Protein AF-A0A973TZL2-F1 (afdb_monomer)

Radius of gyration: 14.67 Å; Cα contacts (8 Å, |Δi|>4): 85; chains: 1; bounding box: 32×31×39 Å

Nearest PDB structures (foldseek):
  1wl4-assembly1_A  TM=4.187E-01  e=2.201E+00  Homo sapiens
  6cgo-assembly1_A  TM=3.576E-01  e=5.823E+00  Burkholderia ambifaria AMMD
  2b30-assembly2_D  TM=2.644E-01  e=6.690E+00  Plasmodium vivax

Foldseek 3Di:
DPPDQDDDDLVCCPDQQVNNQVVQQQHWDWDQDPVGIDIDHHHDGDGARACVHPVDPNVVHDDPQCPQVVDGGPDDRDDDDD

Sequence (82 aa):
MPATPRQLTEQELAVDPVDAARLLLGGVIESTTDEGVVGVRIVEVEAYRGGDDPASHCYRGRTPRNDVMFGPAGRLYVYFVY

Mean predicted aligned error: 3.84 Å

Solvent-accessible surface area (backbone atoms only — not comparable to full-atom values): 5481 Å² total; per-residue (Å²): 130,85,76,80,87,76,82,84,49,46,76,72,40,63,53,60,41,64,60,31,38,60,69,44,55,73,36,70,55,72,48,80,54,100,92,44,76,52,71,47,71,34,85,76,78,81,59,62,73,23,68,88,23,90,88,25,83,39,34,88,45,87,45,91,86,52,44,62,78,75,53,69,50,84,65,90,78,84,78,94,81,134

Structure (mmCIF, N/CA/C/O backbone):
data_AF-A0A973TZL2-F1
#
_entry.id   AF-A0A973TZL2-F1
#
loop_
_atom_site.group_PDB
_atom_site.id
_atom_site.type_symbol
_atom_site.label_atom_id
_atom_site.label_alt_id
_atom_site.label_comp_id
_atom_site.label_asym_id
_atom_site.label_entity_id
_atom_site.label_seq_id
_atom_site.pdbx_PDB_ins_code
_atom_site.Cartn_x
_atom_site.Cartn_y
_atom_site.Cartn_z
_atom_site.occupancy
_atom_site.B_iso_or_equiv
_atom_site.auth_seq_id
_atom_site.auth_comp_id
_atom_site.auth_asym_id
_atom_site.auth_atom_id
_atom_site.pdbx_PDB_model_num
ATOM 1 N N . MET A 1 1 ? -17.755 -14.867 20.675 1.00 41.72 1 MET A N 1
ATOM 2 C CA . MET A 1 1 ? -16.477 -14.212 21.018 1.00 41.72 1 MET A CA 1
ATOM 3 C C . MET A 1 1 ? -15.928 -13.628 19.728 1.00 41.72 1 MET A C 1
ATOM 5 O O . MET A 1 1 ? -15.744 -14.421 18.810 1.00 41.72 1 MET A O 1
ATOM 9 N N . PRO A 1 2 ? -15.749 -12.304 19.572 1.00 49.94 2 PRO A N 1
ATOM 10 C CA . PRO A 1 2 ? -14.934 -11.823 18.463 1.00 49.94 2 PRO A CA 1
ATOM 11 C C . PRO A 1 2 ? -13.529 -12.418 18.629 1.00 49.94 2 PRO A C 1
ATOM 13 O O . PRO A 1 2 ? -13.021 -12.494 19.749 1.00 49.94 2 PRO A O 1
ATOM 16 N N . ALA A 1 3 ? -12.952 -12.929 17.543 1.00 59.12 3 ALA A N 1
ATOM 17 C CA . ALA A 1 3 ? -11.586 -13.433 17.562 1.00 59.12 3 ALA A CA 1
ATOM 18 C C . ALA A 1 3 ? -10.635 -12.307 17.993 1.00 59.12 3 ALA A C 1
ATOM 20 O O . ALA A 1 3 ? -10.840 -11.149 17.625 1.00 59.12 3 ALA A O 1
ATOM 21 N N . THR A 1 4 ? -9.611 -12.640 18.778 1.00 61.62 4 THR A N 1
ATOM 22 C CA . THR A 1 4 ? -8.542 -11.700 19.126 1.00 61.62 4 THR A CA 1
ATOM 23 C C . THR A 1 4 ? -7.935 -11.132 17.838 1.00 61.62 4 THR A C 1
ATOM 25 O O . THR A 1 4 ? -7.605 -11.925 16.950 1.00 61.62 4 THR A O 1
ATOM 28 N 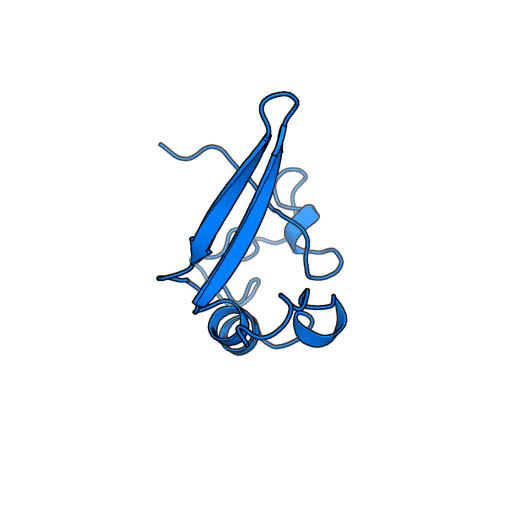N . PRO A 1 5 ? -7.784 -9.800 17.705 1.00 72.06 5 PRO A N 1
ATOM 29 C CA . PRO A 1 5 ? -7.141 -9.210 16.540 1.00 72.06 5 PRO A CA 1
ATOM 30 C C . PRO A 1 5 ? -5.731 -9.780 16.402 1.00 72.06 5 PRO A C 1
ATOM 32 O O . PRO A 1 5 ? -4.924 -9.707 17.329 1.00 72.06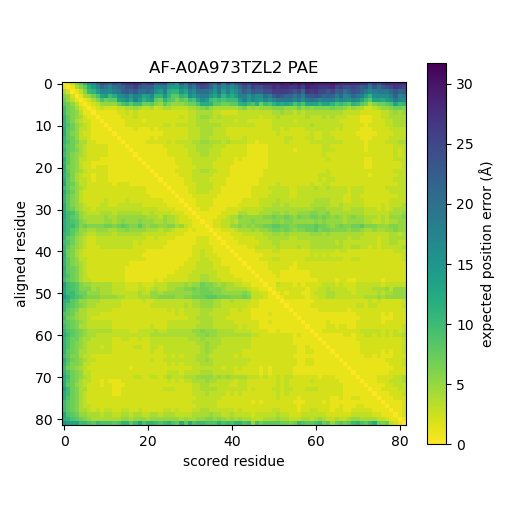 5 PRO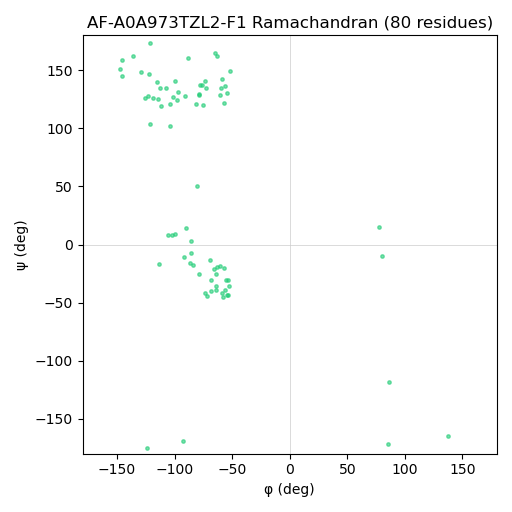 A O 1
ATOM 35 N N . ARG A 1 6 ? -5.448 -10.398 15.257 1.00 86.12 6 ARG A N 1
ATOM 36 C CA . ARG A 1 6 ? -4.133 -10.954 14.950 1.00 86.12 6 ARG A CA 1
ATOM 37 C C . ARG A 1 6 ? -3.360 -9.943 14.116 1.00 86.12 6 ARG A C 1
ATOM 39 O O . ARG A 1 6 ? -3.876 -9.472 13.107 1.00 86.12 6 ARG A O 1
ATOM 46 N N . GLN A 1 7 ? -2.117 -9.665 14.497 1.00 91.06 7 GLN A N 1
ATOM 47 C CA . GLN A 1 7 ? -1.216 -8.894 13.647 1.00 91.06 7 GLN A CA 1
ATOM 48 C C . GLN A 1 7 ? -0.679 -9.763 12.505 1.00 91.06 7 GLN A C 1
ATOM 50 O O . GLN A 1 7 ? -0.320 -10.927 12.712 1.00 91.06 7 GLN A O 1
ATOM 55 N N . LEU A 1 8 ? -0.641 -9.189 11.303 1.00 93.06 8 LEU A N 1
ATOM 56 C CA . LEU A 1 8 ? 0.047 -9.781 10.162 1.00 93.06 8 LEU A CA 1
ATOM 57 C C . LEU A 1 8 ? 1.552 -9.640 10.373 1.00 93.06 8 LEU A C 1
ATOM 59 O O . LEU A 1 8 ? 2.040 -8.587 10.781 1.00 93.06 8 LEU A O 1
ATOM 63 N N . THR A 1 9 ? 2.279 -10.718 10.122 1.00 95.69 9 THR A N 1
ATOM 64 C CA . THR A 1 9 ? 3.732 -10.757 10.282 1.00 95.69 9 THR A CA 1
ATOM 65 C C . THR A 1 9 ? 4.440 -10.304 9.008 1.00 95.69 9 THR A C 1
ATOM 67 O O . THR A 1 9 ? 3.879 -10.358 7.914 1.00 95.69 9 THR A O 1
ATOM 70 N N . GLU A 1 10 ? 5.710 -9.911 9.131 1.00 96.12 10 GLU A N 1
ATOM 71 C CA . GLU A 1 10 ? 6.562 -9.607 7.974 1.00 96.12 10 GLU A CA 1
ATOM 72 C C . GLU A 1 10 ? 6.587 -10.769 6.969 1.00 96.12 10 GLU A C 1
ATOM 74 O O . GLU A 1 10 ? 6.450 -10.541 5.773 1.00 96.12 10 GLU A O 1
ATOM 79 N N . GLN A 1 11 ? 6.698 -12.013 7.449 1.00 96.56 11 GLN A N 1
ATOM 80 C CA . GLN A 1 11 ? 6.765 -13.204 6.595 1.00 96.56 11 GLN A CA 1
ATOM 81 C C . GLN A 1 11 ? 5.483 -13.425 5.788 1.00 96.56 11 GLN A C 1
ATOM 83 O O . GLN A 1 11 ? 5.556 -13.799 4.624 1.00 96.56 11 GLN A O 1
ATOM 88 N N . GLU A 1 12 ? 4.315 -13.172 6.383 1.00 96.56 12 GLU A N 1
ATOM 89 C CA . GLU A 1 12 ? 3.034 -13.274 5.674 1.00 96.56 12 GLU A CA 1
ATOM 90 C C . GLU A 1 12 ? 2.869 -12.184 4.612 1.00 96.56 12 GLU A C 1
ATOM 92 O O . GLU A 1 12 ? 2.215 -12.410 3.599 1.00 96.56 12 GLU A O 1
ATOM 97 N N . LEU A 1 13 ? 3.463 -11.009 4.835 1.00 97.06 13 LEU A N 1
ATOM 98 C CA . LEU A 1 13 ? 3.427 -9.892 3.891 1.00 97.06 13 LEU A CA 1
ATOM 99 C C . LEU A 1 13 ? 4.546 -9.956 2.840 1.00 97.06 13 LEU A C 1
ATOM 101 O O . LEU A 1 13 ? 4.455 -9.276 1.821 1.00 97.06 13 LEU A O 1
ATOM 105 N N . ALA A 1 14 ? 5.587 -10.763 3.057 1.00 96.81 14 ALA A N 1
ATOM 106 C CA . ALA A 1 14 ? 6.724 -10.949 2.154 1.00 96.81 14 ALA A CA 1
ATOM 107 C C . ALA A 1 14 ? 6.406 -11.919 0.997 1.00 96.81 14 ALA A C 1
ATOM 109 O O . ALA A 1 14 ? 7.143 -12.870 0.732 1.00 96.81 14 ALA A O 1
ATOM 110 N N . VAL A 1 15 ? 5.291 -11.675 0.310 1.00 96.88 15 VAL A N 1
ATOM 111 C CA . VAL A 1 15 ? 4.799 -12.434 -0.850 1.00 96.88 15 VAL A CA 1
ATOM 112 C C . VAL A 1 15 ? 4.597 -11.497 -2.048 1.00 96.88 15 VAL A C 1
ATOM 114 O O . VAL A 1 15 ? 4.953 -10.319 -1.976 1.00 96.88 15 VAL A O 1
ATOM 117 N N . ASP A 1 16 ? 4.056 -11.993 -3.168 1.00 96.88 16 ASP A N 1
ATOM 118 C CA . ASP A 1 16 ? 3.708 -11.113 -4.292 1.00 96.88 16 ASP A CA 1
ATOM 119 C C . ASP A 1 16 ? 2.749 -9.996 -3.816 1.00 96.88 16 ASP A C 1
ATOM 121 O O . ASP A 1 16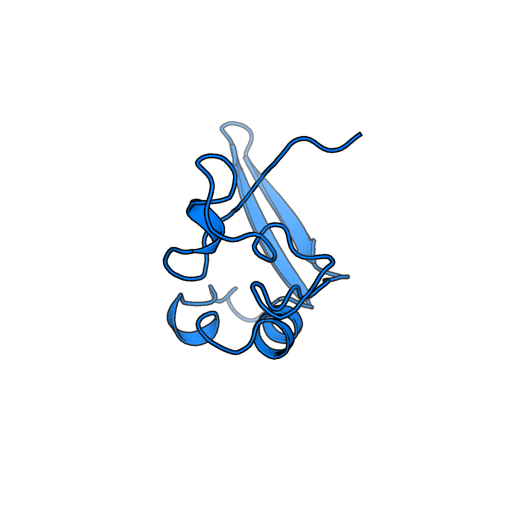 ? 1.809 -10.284 -3.064 1.00 96.88 16 ASP A O 1
ATOM 125 N N . PRO A 1 17 ? 2.951 -8.726 -4.226 1.00 96.81 17 PRO A N 1
ATOM 126 C CA . PRO A 1 17 ? 2.134 -7.605 -3.764 1.00 96.81 17 PRO A CA 1
ATOM 127 C C . PRO A 1 17 ? 0.627 -7.794 -3.950 1.00 96.81 17 PRO A C 1
ATOM 129 O O . PRO A 1 17 ? -0.150 -7.281 -3.146 1.00 96.81 17 PRO A O 1
ATOM 132 N N . VAL A 1 18 ? 0.195 -8.537 -4.974 1.00 97.38 18 VAL A N 1
ATOM 133 C CA . VAL A 1 18 ? -1.226 -8.814 -5.212 1.00 97.38 18 VAL A CA 1
ATOM 134 C C . VAL A 1 18 ? -1.793 -9.727 -4.121 1.00 97.38 18 VAL A C 1
ATOM 136 O O . VAL A 1 18 ? -2.910 -9.510 -3.648 1.00 97.38 18 VAL A O 1
ATOM 139 N N . ASP A 1 19 ? -1.028 -10.725 -3.686 1.00 98.00 19 ASP A N 1
ATOM 140 C CA . ASP A 1 19 ? -1.440 -11.631 -2.614 1.00 98.00 19 ASP A CA 1
ATOM 141 C C . ASP A 1 19 ? -1.372 -10.944 -1.250 1.00 98.00 19 ASP A C 1
ATOM 143 O O . ASP A 1 19 ? -2.321 -11.041 -0.467 1.00 98.00 19 ASP A O 1
ATOM 147 N N . ALA A 1 20 ? -0.320 -10.159 -1.002 1.00 97.19 20 ALA A N 1
ATOM 148 C CA . ALA A 1 20 ? -0.209 -9.343 0.204 1.00 97.19 20 ALA A CA 1
ATOM 149 C C . ALA A 1 20 ? -1.385 -8.360 0.330 1.00 97.19 20 ALA A C 1
ATOM 151 O O . ALA A 1 20 ? -1.999 -8.274 1.392 1.00 97.19 20 ALA A O 1
ATOM 152 N N . ALA A 1 21 ? -1.767 -7.674 -0.754 1.00 97.56 21 ALA A N 1
ATOM 153 C CA . ALA A 1 21 ? -2.904 -6.754 -0.757 1.00 97.56 21 ALA A CA 1
ATOM 154 C C . ALA A 1 21 ? -4.216 -7.451 -0.357 1.00 97.56 21 ALA A C 1
ATOM 156 O O . ALA A 1 21 ? -4.981 -6.922 0.449 1.00 97.56 21 ALA A O 1
ATOM 157 N N . ARG A 1 22 ? -4.461 -8.675 -0.843 1.00 97.75 22 ARG A N 1
ATOM 158 C CA . ARG A 1 22 ? -5.655 -9.454 -0.470 1.00 97.75 22 ARG A CA 1
ATOM 159 C C . ARG A 1 22 ? -5.689 -9.814 1.013 1.00 97.75 22 ARG A C 1
ATOM 161 O O . ARG A 1 22 ? -6.770 -9.801 1.593 1.00 97.75 22 ARG A O 1
ATOM 168 N N . LEU A 1 23 ? -4.537 -10.099 1.628 1.00 96.62 23 LEU A N 1
ATOM 169 C CA . LEU A 1 23 ? -4.447 -10.375 3.069 1.00 96.62 23 LEU A CA 1
ATOM 170 C C . LEU A 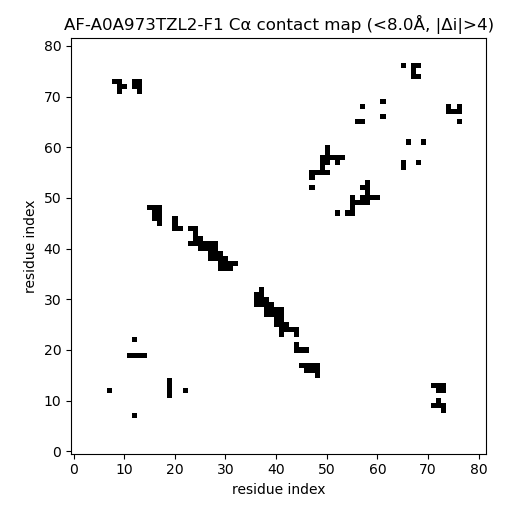1 23 ? -4.826 -9.161 3.930 1.00 96.62 23 LEU A C 1
ATOM 172 O O . LEU A 1 23 ? -5.257 -9.336 5.069 1.00 96.62 23 LEU A O 1
ATOM 176 N N . LEU A 1 24 ? -4.673 -7.943 3.401 1.00 95.81 24 LEU A N 1
ATOM 177 C CA . LEU A 1 24 ? -4.989 -6.706 4.117 1.00 95.81 24 LEU A CA 1
ATOM 178 C C . LEU A 1 24 ? -6.489 -6.385 4.135 1.00 95.81 24 LEU A C 1
ATOM 180 O O . LEU A 1 24 ? -6.946 -5.693 5.046 1.00 95.81 24 LEU A O 1
ATOM 184 N N . LEU A 1 25 ? -7.268 -6.864 3.160 1.00 96.88 25 LEU A N 1
ATOM 185 C CA . LEU A 1 25 ? -8.701 -6.569 3.081 1.00 96.88 25 LEU A CA 1
ATOM 186 C C . LEU A 1 25 ? -9.449 -7.082 4.318 1.00 96.88 25 LEU A C 1
ATOM 188 O O . LEU A 1 25 ? -9.339 -8.241 4.710 1.00 96.88 25 LEU A O 1
ATOM 192 N N . GLY A 1 26 ? -10.236 -6.202 4.940 1.00 96.06 26 GLY A N 1
ATOM 193 C CA . GLY A 1 26 ? -10.932 -6.476 6.198 1.00 96.06 26 GLY A CA 1
ATOM 194 C C . GLY A 1 26 ? -10.059 -6.341 7.451 1.00 96.06 26 GLY A C 1
ATOM 195 O O . GLY A 1 26 ? -10.608 -6.316 8.557 1.00 96.06 26 GLY A O 1
ATOM 196 N N . GLY A 1 27 ? -8.738 -6.200 7.296 1.00 94.81 27 GLY A N 1
ATOM 197 C CA . GLY A 1 27 ? -7.813 -5.865 8.374 1.00 94.81 27 GLY A CA 1
ATOM 198 C C . GLY A 1 27 ? -8.095 -4.485 8.972 1.00 94.81 27 GLY A C 1
ATOM 199 O O . GLY A 1 27 ? -8.793 -3.658 8.379 1.00 94.81 27 GLY A O 1
ATOM 200 N N . VAL A 1 28 ? -7.564 -4.235 10.168 1.00 95.44 28 VAL A N 1
ATOM 201 C CA . VAL A 1 28 ? -7.688 -2.947 10.865 1.00 95.44 28 VAL A CA 1
ATOM 202 C C . VAL A 1 28 ? -6.295 -2.370 11.079 1.00 95.44 28 VAL A C 1
ATOM 204 O O . VAL A 1 28 ? -5.431 -3.045 11.635 1.00 95.44 28 VAL A O 1
ATOM 207 N N . ILE A 1 29 ? -6.084 -1.132 10.634 1.00 94.12 29 ILE A N 1
ATOM 208 C CA . ILE A 1 29 ? -4.908 -0.337 10.996 1.00 94.12 29 ILE A CA 1
ATOM 209 C C . ILE A 1 29 ? -5.272 0.455 12.242 1.00 94.12 29 ILE A C 1
ATOM 211 O O . ILE A 1 29 ? -6.290 1.147 12.256 1.00 94.12 29 ILE A O 1
ATOM 215 N N . GLU A 1 30 ? -4.438 0.360 13.271 1.00 94.25 30 GLU A N 1
ATOM 216 C CA . GLU A 1 30 ? -4.610 1.086 14.525 1.00 94.25 30 GLU A CA 1
ATOM 217 C C . GLU A 1 30 ? -3.466 2.081 14.723 1.00 94.25 30 GLU A C 1
ATOM 219 O O . GLU A 1 30 ? -2.305 1.785 14.437 1.00 94.25 30 GLU A O 1
ATOM 224 N N . SER A 1 31 ? -3.804 3.267 15.220 1.00 94.06 31 SER A N 1
ATOM 225 C CA . SER A 1 31 ? -2.855 4.278 15.675 1.00 94.06 31 SER A CA 1
ATOM 226 C C . SER A 1 31 ? -3.161 4.618 17.127 1.00 94.06 31 SER A C 1
ATOM 228 O O . SER A 1 31 ? -4.305 4.929 17.464 1.00 94.06 31 SER A O 1
ATOM 230 N N . THR A 1 32 ? -2.141 4.559 17.979 1.00 95.06 32 THR A N 1
ATOM 231 C CA . THR A 1 32 ? -2.241 4.923 19.396 1.00 95.06 32 THR A CA 1
ATOM 232 C C . THR A 1 32 ? -1.732 6.344 19.587 1.00 95.06 32 THR A C 1
ATOM 234 O O . THR A 1 32 ? -0.591 6.647 19.236 1.00 95.06 32 THR A O 1
ATOM 237 N N . THR A 1 33 ? -2.565 7.200 20.167 1.00 94.31 33 THR A N 1
ATOM 238 C CA . THR A 1 33 ? -2.231 8.572 20.561 1.00 94.31 33 THR A CA 1
ATOM 239 C C . THR A 1 33 ? -2.453 8.748 22.063 1.00 94.31 33 THR A C 1
ATOM 241 O O . THR A 1 33 ? -3.002 7.867 22.729 1.00 94.31 33 THR A O 1
ATOM 244 N N . ASP A 1 34 ? -2.071 9.905 22.604 1.00 96.69 34 ASP A N 1
ATOM 245 C CA . ASP A 1 34 ? -2.339 10.245 24.009 1.00 96.69 34 ASP A CA 1
ATOM 246 C C . ASP A 1 34 ? -3.849 10.334 24.324 1.00 96.69 34 ASP A C 1
ATOM 248 O O . ASP A 1 34 ? -4.257 10.222 25.478 1.00 96.69 34 ASP A O 1
ATOM 252 N N . GLU A 1 35 ? -4.692 10.502 23.300 1.00 96.00 35 GLU A N 1
ATOM 253 C CA . GLU A 1 35 ? -6.153 10.621 23.408 1.00 96.00 35 GLU A CA 1
ATOM 254 C C . GLU A 1 35 ? -6.874 9.266 23.282 1.00 96.00 35 GLU A C 1
ATOM 256 O O . GLU A 1 35 ? -8.070 9.171 23.567 1.00 96.00 35 GLU A O 1
ATOM 261 N N . GLY A 1 36 ? -6.164 8.207 22.872 1.00 95.56 36 GLY A N 1
ATOM 262 C CA . GLY A 1 36 ? -6.700 6.853 22.738 1.00 95.56 36 GLY A CA 1
ATOM 263 C C . GLY A 1 36 ? -6.244 6.128 21.471 1.00 95.56 36 GLY A C 1
ATOM 264 O O . GLY A 1 36 ? -5.289 6.518 20.803 1.00 95.56 36 GLY A O 1
ATOM 265 N N . VAL A 1 37 ? -6.934 5.034 21.139 1.00 96.19 37 VAL A N 1
ATOM 266 C CA . VAL A 1 37 ? -6.664 4.234 19.935 1.00 96.19 37 VAL A CA 1
ATOM 267 C C . VAL A 1 37 ? -7.680 4.578 18.853 1.00 96.19 37 VAL A C 1
ATOM 269 O O . VAL A 1 37 ? -8.888 4.483 19.073 1.00 96.19 37 VAL A O 1
ATOM 272 N N . VAL A 1 38 ? -7.187 4.927 17.666 1.00 95.94 38 VAL A N 1
ATOM 273 C CA . VAL A 1 38 ? -7.997 5.080 16.455 1.00 95.94 38 VAL A CA 1
ATOM 274 C C . VAL A 1 38 ? -7.766 3.869 15.561 1.00 95.94 38 VAL A C 1
ATOM 276 O O . VAL A 1 38 ? -6.639 3.620 15.143 1.00 95.94 38 VAL A O 1
ATOM 279 N N . GLY A 1 39 ? -8.836 3.135 15.252 1.00 95.12 39 GLY A N 1
ATOM 280 C CA . GLY A 1 39 ? -8.814 1.986 14.347 1.00 95.12 39 GLY A CA 1
ATOM 281 C C . GLY A 1 39 ? -9.595 2.256 13.064 1.00 95.12 39 GLY A C 1
ATOM 282 O O . GLY A 1 39 ? -10.720 2.755 13.111 1.00 95.12 39 GLY A O 1
ATOM 283 N N . VAL A 1 40 ? -9.026 1.891 11.916 1.00 95.50 40 VAL A N 1
ATOM 284 C CA . VAL A 1 40 ? -9.666 2.009 10.599 1.00 95.50 40 VAL A CA 1
ATOM 285 C C . VAL A 1 40 ? -9.649 0.657 9.901 1.00 95.50 40 VAL A C 1
ATOM 287 O O . VAL A 1 40 ? -8.594 0.046 9.740 1.00 95.50 40 VAL A O 1
ATOM 290 N N . ARG A 1 41 ? -10.822 0.188 9.463 1.00 96.81 41 ARG A N 1
ATOM 291 C CA . ARG A 1 41 ? -10.938 -1.037 8.665 1.00 96.81 41 ARG A CA 1
ATOM 292 C C . ARG A 1 41 ? -10.576 -0.758 7.211 1.00 96.81 41 ARG A C 1
ATOM 294 O O . ARG A 1 41 ? -11.155 0.130 6.591 1.00 96.81 41 ARG A O 1
ATOM 301 N N . ILE A 1 42 ? -9.691 -1.577 6.661 1.00 97.12 42 ILE A N 1
ATOM 302 C CA . ILE A 1 42 ? -9.325 -1.561 5.247 1.00 97.12 42 ILE A CA 1
ATOM 303 C C . ILE A 1 42 ? -10.458 -2.206 4.443 1.00 97.12 42 ILE A C 1
ATOM 305 O O . ILE A 1 42 ? -10.799 -3.372 4.658 1.00 97.12 42 ILE A O 1
ATOM 309 N N . VAL A 1 43 ? -11.042 -1.452 3.514 1.00 98.19 43 VAL A N 1
ATOM 310 C CA . VAL A 1 43 ? -12.113 -1.927 2.615 1.00 98.19 43 VAL A CA 1
ATOM 311 C C . VAL A 1 43 ? -11.684 -1.985 1.152 1.00 98.19 43 VAL A C 1
ATOM 313 O O . VAL A 1 43 ? -12.332 -2.656 0.356 1.00 98.19 43 VAL A O 1
ATOM 316 N N . GLU A 1 44 ? -10.587 -1.316 0.812 1.00 98.62 44 GLU A N 1
ATOM 317 C CA . GLU A 1 44 ? -10.054 -1.206 -0.539 1.00 98.62 44 GLU A CA 1
ATOM 318 C C . GLU A 1 44 ? -8.526 -1.168 -0.482 1.00 98.62 44 GLU A C 1
ATOM 320 O O . GLU A 1 44 ? -7.949 -0.643 0.475 1.00 98.62 44 GLU A O 1
ATOM 325 N N . VAL A 1 45 ? -7.885 -1.767 -1.487 1.00 98.31 45 VAL A N 1
ATOM 326 C CA . VAL A 1 45 ? -6.429 -1.864 -1.630 1.00 98.31 45 VAL A CA 1
ATOM 327 C C . VAL A 1 45 ? -6.043 -1.850 -3.107 1.00 98.31 45 VAL A C 1
ATOM 329 O O . VAL A 1 45 ? -6.770 -2.374 -3.949 1.00 98.31 45 VAL A O 1
ATOM 332 N N . GLU A 1 46 ? -4.849 -1.345 -3.395 1.00 98.12 46 GLU A N 1
ATOM 333 C CA . GLU A 1 46 ? -4.179 -1.481 -4.689 1.00 98.12 46 GLU A CA 1
ATOM 334 C C . GLU A 1 46 ? -2.821 -2.162 -4.489 1.00 98.12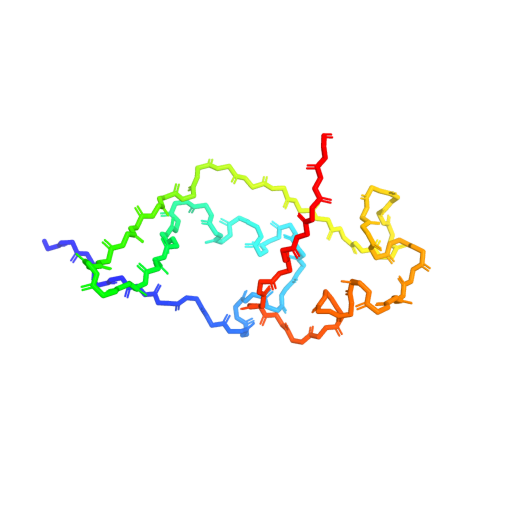 46 GLU A C 1
ATOM 336 O O . GLU A 1 46 ? -2.162 -1.972 -3.464 1.00 98.12 46 GLU A O 1
ATOM 341 N N . ALA A 1 47 ? -2.395 -2.954 -5.472 1.00 98.06 47 ALA A N 1
ATOM 342 C CA . ALA A 1 47 ? -1.107 -3.637 -5.458 1.00 98.06 47 ALA A CA 1
ATOM 343 C C . ALA A 1 47 ? -0.213 -3.097 -6.574 1.00 98.06 47 ALA A C 1
ATOM 345 O O . ALA A 1 47 ? -0.588 -3.147 -7.743 1.00 98.06 47 ALA A O 1
ATOM 346 N N . TYR A 1 48 ? 0.988 -2.652 -6.206 1.00 97.75 48 TYR A N 1
ATOM 347 C CA . TYR A 1 48 ? 2.000 -2.163 -7.139 1.00 97.75 48 TYR A CA 1
ATOM 348 C C . TYR A 1 48 ? 3.182 -3.141 -7.174 1.00 97.75 48 TYR A C 1
ATOM 350 O O . TYR A 1 48 ? 3.821 -3.357 -6.141 1.00 97.75 48 TYR A O 1
ATOM 358 N N . ARG A 1 49 ? 3.494 -3.737 -8.337 1.00 95.38 49 ARG A N 1
ATOM 359 C CA . ARG A 1 49 ? 4.492 -4.837 -8.458 1.00 95.38 49 ARG A CA 1
ATOM 360 C C . ARG A 1 49 ? 5.948 -4.384 -8.615 1.00 95.38 49 ARG A C 1
ATOM 362 O O . ARG A 1 49 ? 6.878 -5.185 -8.644 1.00 95.38 49 ARG A O 1
ATOM 369 N N . GLY A 1 50 ? 6.173 -3.080 -8.559 1.00 94.75 50 GLY A N 1
ATOM 370 C CA . GLY A 1 50 ? 7.504 -2.509 -8.456 1.00 94.75 50 GLY A CA 1
ATOM 371 C C . GLY A 1 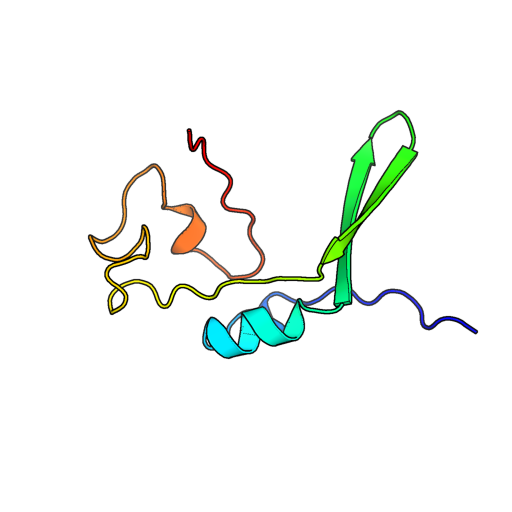50 ? 8.166 -2.313 -9.814 1.00 94.75 50 GLY A C 1
ATOM 372 O O . GLY A 1 50 ? 7.700 -1.507 -10.610 1.00 94.75 50 GLY A O 1
ATOM 373 N N . GLY 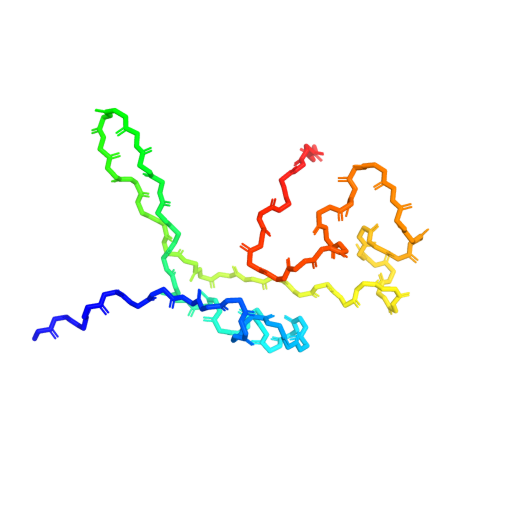A 1 51 ? 9.294 -2.984 -10.058 1.00 93.94 51 GLY A N 1
ATOM 374 C CA . GLY A 1 51 ? 10.127 -2.744 -11.246 1.00 93.94 51 GLY A CA 1
ATOM 375 C C . GLY A 1 51 ? 9.471 -3.111 -12.584 1.00 93.94 51 GLY A C 1
ATOM 376 O O . GLY A 1 51 ? 9.883 -2.597 -13.619 1.00 93.94 51 GLY A O 1
ATOM 377 N N . ASP A 1 52 ? 8.453 -3.970 -12.573 1.00 94.00 52 ASP A N 1
ATOM 378 C CA . ASP A 1 52 ? 7.686 -4.395 -13.751 1.00 94.00 52 ASP A CA 1
ATOM 379 C C . ASP A 1 52 ? 6.317 -3.701 -13.869 1.00 94.00 52 ASP A C 1
ATOM 381 O O . ASP A 1 52 ? 5.519 -4.042 -14.741 1.00 94.00 52 ASP A O 1
ATOM 385 N N . ASP A 1 53 ? 6.062 -2.700 -13.025 1.00 97.44 53 ASP A N 1
ATOM 386 C CA . ASP A 1 53 ? 4.816 -1.948 -12.975 1.00 97.44 53 ASP A CA 1
ATOM 387 C C . ASP A 1 53 ? 5.079 -0.450 -13.202 1.00 97.44 53 ASP A C 1
ATOM 389 O O . ASP A 1 53 ? 5.515 0.237 -12.276 1.00 97.44 53 ASP A O 1
ATOM 393 N N . PRO A 1 54 ? 4.784 0.093 -14.401 1.00 97.56 54 PRO A N 1
ATOM 394 C CA . PRO A 1 54 ? 4.980 1.506 -14.723 1.00 97.56 54 PRO A CA 1
ATOM 395 C C . PRO A 1 54 ? 4.252 2.508 -13.816 1.00 97.56 54 PRO A C 1
ATOM 397 O O . PRO A 1 54 ? 4.649 3.675 -13.789 1.00 97.56 54 PRO A O 1
ATOM 400 N N . ALA A 1 55 ? 3.205 2.088 -13.098 1.00 97.56 55 ALA A N 1
ATOM 401 C CA . ALA A 1 55 ? 2.487 2.935 -12.148 1.00 97.56 55 ALA A CA 1
ATOM 402 C C . ALA A 1 55 ? 3.168 2.978 -10.768 1.00 97.56 55 ALA A C 1
ATOM 404 O O . ALA A 1 55 ? 2.921 3.888 -9.977 1.00 97.56 55 ALA A O 1
ATOM 405 N N . SER A 1 56 ? 4.061 2.029 -10.473 1.00 97.88 56 SER A N 1
ATOM 406 C CA . SER A 1 56 ? 4.766 1.969 -9.199 1.00 97.88 56 SER A CA 1
ATOM 407 C C . SER A 1 56 ? 5.837 3.051 -9.078 1.00 97.88 56 SER A C 1
ATOM 409 O O . SER A 1 56 ? 6.649 3.280 -9.978 1.00 97.88 56 SER A O 1
ATOM 411 N N . HIS A 1 57 ? 5.963 3.627 -7.882 1.00 97.69 57 HIS A N 1
ATOM 412 C CA . HIS A 1 57 ? 7.111 4.470 -7.541 1.00 97.69 57 HIS A CA 1
ATOM 413 C C . HIS A 1 57 ? 8.449 3.725 -7.616 1.00 97.69 57 HIS A C 1
ATOM 415 O O . HIS A 1 57 ? 9.486 4.378 -7.713 1.00 97.69 57 HIS A O 1
ATOM 421 N N . CYS A 1 58 ? 8.456 2.391 -7.591 1.00 97.62 58 CYS A N 1
ATOM 422 C CA . CYS A 1 58 ? 9.670 1.592 -7.742 1.00 97.62 58 CYS A CA 1
ATOM 423 C C . CYS A 1 58 ? 10.046 1.315 -9.207 1.00 97.62 58 CYS A C 1
ATOM 425 O O . CYS A 1 58 ? 11.141 0.805 -9.439 1.00 97.62 58 CYS A O 1
ATOM 427 N N . TYR A 1 59 ? 9.202 1.668 -10.190 1.00 97.94 59 TYR A N 1
ATOM 428 C CA . TYR A 1 59 ? 9.422 1.357 -11.611 1.00 97.94 59 TYR A CA 1
ATOM 429 C C . TYR A 1 59 ? 10.780 1.840 -12.131 1.00 97.94 59 TYR A C 1
ATOM 431 O O . TYR A 1 59 ? 11.496 1.126 -12.827 1.00 97.94 59 TYR A O 1
ATOM 439 N N . ARG A 1 60 ? 11.171 3.064 -11.753 1.00 97.31 60 ARG A N 1
ATOM 440 C CA . ARG A 1 60 ? 12.450 3.682 -12.152 1.00 97.31 60 ARG A CA 1
ATOM 441 C C . ARG A 1 60 ? 13.600 3.387 -11.184 1.00 97.31 60 ARG A C 1
ATOM 443 O O . ARG A 1 60 ? 14.636 4.043 -11.245 1.00 97.31 60 ARG A O 1
ATOM 450 N N . GLY A 1 61 ? 13.423 2.414 -10.296 1.00 97.19 61 GLY A N 1
ATOM 451 C CA . GLY A 1 61 ? 14.405 2.034 -9.292 1.00 97.19 61 GLY A CA 1
ATOM 452 C C . GLY A 1 61 ? 14.341 2.854 -8.001 1.00 97.19 61 GLY A C 1
ATOM 453 O O . GLY A 1 61 ? 13.405 3.614 -7.732 1.00 97.19 61 GLY A O 1
ATOM 454 N N . ARG A 1 62 ? 15.349 2.624 -7.156 1.00 97.94 62 ARG A N 1
ATOM 455 C CA . ARG A 1 62 ? 15.440 3.149 -5.789 1.00 97.94 62 ARG A CA 1
ATOM 456 C C . ARG A 1 62 ? 15.870 4.617 -5.785 1.00 97.94 62 ARG A C 1
ATOM 458 O O . ARG A 1 62 ? 16.795 5.018 -6.482 1.00 97.94 62 ARG A O 1
ATOM 465 N N . THR A 1 63 ? 15.218 5.405 -4.943 1.00 97.88 63 THR A N 1
ATOM 466 C CA . THR A 1 63 ? 15.485 6.817 -4.653 1.00 97.88 63 THR A CA 1
ATOM 467 C C . THR A 1 63 ? 15.405 7.028 -3.138 1.00 97.88 63 THR A C 1
ATOM 469 O O . THR A 1 63 ? 14.765 6.226 -2.456 1.00 97.88 63 THR A O 1
ATOM 472 N N . PRO A 1 64 ? 15.946 8.127 -2.582 1.00 97.69 64 PRO A N 1
ATOM 473 C CA . PRO A 1 64 ? 15.788 8.419 -1.154 1.00 97.69 64 PRO A CA 1
ATOM 474 C C . PRO A 1 64 ? 14.323 8.464 -0.694 1.00 97.69 64 PRO A C 1
ATOM 476 O O . PRO A 1 64 ? 14.016 8.117 0.439 1.00 97.69 64 PRO A O 1
ATOM 479 N N . ARG A 1 65 ? 13.401 8.864 -1.583 1.00 97.06 65 ARG A N 1
ATOM 480 C CA . ARG A 1 65 ? 11.971 8.970 -1.277 1.00 97.06 65 ARG A CA 1
ATOM 481 C C . ARG A 1 65 ? 11.303 7.603 -1.129 1.00 97.06 65 ARG A C 1
ATOM 483 O O . ARG A 1 65 ? 10.481 7.450 -0.240 1.00 97.06 65 ARG A O 1
ATOM 490 N N . ASN A 1 66 ? 11.580 6.652 -2.019 1.00 97.81 66 ASN A N 1
ATOM 491 C CA . ASN A 1 66 ? 10.903 5.347 -2.049 1.00 97.81 66 ASN A CA 1
ATOM 492 C C . ASN A 1 66 ? 11.728 4.228 -1.387 1.00 97.81 66 ASN A C 1
ATOM 494 O O . ASN A 1 66 ? 11.342 3.070 -1.485 1.00 97.81 66 ASN A O 1
ATOM 498 N N . ASP A 1 67 ? 12.836 4.552 -0.709 1.00 97.75 67 ASP A N 1
ATOM 499 C CA . ASP A 1 67 ? 13.774 3.576 -0.136 1.00 97.75 67 ASP A CA 1
ATOM 500 C C . ASP A 1 67 ? 13.091 2.537 0.771 1.00 97.75 67 ASP A C 1
ATOM 502 O O . ASP A 1 67 ? 13.420 1.351 0.730 1.00 97.75 67 ASP A O 1
ATOM 506 N N . VAL A 1 68 ? 12.058 2.969 1.507 1.00 97.62 68 VAL A N 1
ATOM 507 C CA . VAL A 1 68 ? 11.220 2.112 2.362 1.00 97.62 68 VAL A CA 1
ATOM 508 C C . VAL A 1 68 ? 10.592 0.953 1.579 1.00 97.62 68 VAL A C 1
ATOM 510 O O . VAL A 1 68 ? 10.557 -0.162 2.093 1.00 97.62 68 VAL A O 1
ATOM 513 N N . MET A 1 69 ? 10.155 1.185 0.334 1.00 97.12 69 MET A N 1
ATOM 514 C CA . MET A 1 69 ? 9.520 0.171 -0.521 1.00 97.12 69 MET A CA 1
ATOM 515 C C . MET A 1 69 ? 10.485 -0.932 -0.983 1.00 97.12 69 MET A C 1
ATOM 517 O O . MET A 1 69 ? 10.037 -1.948 -1.502 1.00 97.12 69 MET A O 1
ATOM 521 N N . PHE A 1 70 ? 11.799 -0.747 -0.817 1.00 96.69 70 PHE A N 1
ATOM 522 C CA . PHE A 1 70 ? 12.818 -1.750 -1.142 1.00 96.69 70 PHE A CA 1
ATOM 523 C C . PHE A 1 70 ? 13.424 -2.417 0.107 1.00 96.69 70 PHE A C 1
ATOM 525 O O . PHE A 1 70 ? 14.458 -3.090 0.019 1.00 96.69 70 PHE A O 1
ATOM 532 N N . GLY A 1 71 ? 12.852 -2.153 1.281 1.00 95.19 71 GLY A N 1
ATOM 533 C CA . GLY A 1 71 ? 13.203 -2.814 2.530 1.00 95.19 71 GLY A CA 1
ATOM 534 C C . GLY A 1 71 ? 12.327 -4.043 2.810 1.00 95.19 71 GLY A C 1
ATOM 535 O O . GLY A 1 71 ? 11.574 -4.486 1.946 1.00 95.19 71 GLY A O 1
ATOM 536 N N . PRO A 1 72 ? 12.417 -4.587 4.033 1.00 96.69 72 PRO A N 1
ATOM 537 C CA . PRO A 1 72 ? 11.500 -5.605 4.541 1.00 96.69 72 PRO A CA 1
ATOM 538 C C . PRO A 1 72 ? 10.017 -5.224 4.408 1.00 96.69 72 PRO A C 1
ATOM 540 O O . PRO A 1 72 ? 9.663 -4.044 4.506 1.00 96.69 72 PRO A O 1
ATOM 543 N N . ALA A 1 73 ? 9.158 -6.234 4.242 1.00 96.94 73 ALA A N 1
ATOM 544 C CA . ALA A 1 73 ? 7.705 -6.075 4.183 1.00 96.94 73 ALA A CA 1
ATOM 545 C C . ALA A 1 73 ? 7.119 -5.557 5.515 1.00 96.94 73 ALA A C 1
ATOM 547 O O . ALA A 1 73 ? 7.773 -5.568 6.556 1.00 96.94 73 ALA A O 1
ATOM 548 N N . GLY A 1 74 ? 5.870 -5.082 5.489 1.00 94.94 74 GLY A N 1
ATOM 549 C CA . GLY A 1 74 ? 5.183 -4.581 6.691 1.00 94.94 74 GLY A CA 1
ATOM 550 C C . GLY A 1 74 ? 5.597 -3.174 7.143 1.00 94.94 74 GLY A C 1
ATOM 551 O O . GLY A 1 74 ? 5.290 -2.773 8.262 1.00 94.94 74 GLY A O 1
ATOM 552 N N . ARG A 1 75 ? 6.281 -2.402 6.288 1.00 95.81 75 ARG A N 1
ATOM 553 C CA . ARG A 1 75 ? 6.647 -1.001 6.552 1.00 95.81 75 ARG A CA 1
ATOM 554 C C . ARG A 1 75 ? 5.696 -0.035 5.853 1.00 95.81 75 ARG A C 1
ATOM 556 O O . ARG A 1 75 ? 5.330 -0.244 4.700 1.00 95.81 75 ARG A O 1
ATOM 563 N N . LEU A 1 76 ? 5.353 1.061 6.529 1.00 95.75 76 LEU A N 1
ATOM 564 C CA . LEU A 1 76 ? 4.553 2.134 5.940 1.00 95.75 76 LEU A CA 1
ATOM 565 C C . LEU A 1 76 ? 5.436 3.066 5.106 1.00 95.75 76 LEU A C 1
ATOM 567 O O . LEU A 1 76 ? 6.356 3.698 5.624 1.00 95.75 76 LEU A O 1
ATOM 571 N N . TYR A 1 77 ? 5.115 3.183 3.819 1.00 96.88 77 TYR A N 1
ATOM 572 C CA . TYR A 1 77 ? 5.643 4.220 2.942 1.00 96.88 77 TYR A CA 1
ATOM 573 C C . TYR A 1 77 ? 4.570 5.292 2.723 1.00 96.88 77 TYR A C 1
ATOM 575 O O . TYR A 1 77 ? 3.636 5.103 1.949 1.00 96.88 77 TYR A O 1
ATOM 583 N N . VAL A 1 78 ? 4.707 6.416 3.428 1.00 96.75 78 VAL A N 1
ATOM 584 C CA . VAL A 1 78 ? 3.780 7.554 3.358 1.00 96.75 78 VAL A CA 1
ATOM 585 C C . VAL A 1 78 ? 4.450 8.696 2.603 1.00 96.75 78 VAL A C 1
ATOM 587 O O . VAL A 1 78 ? 5.615 9.013 2.846 1.00 96.75 78 VAL A O 1
ATOM 590 N N . TYR A 1 79 ? 3.728 9.319 1.676 1.00 95.44 79 TYR A N 1
ATOM 591 C CA . TYR A 1 79 ? 4.244 10.416 0.865 1.00 95.44 79 TYR A CA 1
ATOM 592 C C . TYR A 1 79 ? 3.150 11.444 0.556 1.00 95.44 79 TYR A C 1
ATOM 594 O O . TYR A 1 79 ? 1.966 11.126 0.583 1.00 95.44 79 TYR A O 1
ATOM 602 N N . PHE A 1 80 ? 3.551 12.673 0.226 1.00 96.56 80 PHE A N 1
ATOM 603 C CA . PHE A 1 80 ? 2.619 13.715 -0.208 1.00 96.56 80 PHE A CA 1
ATOM 604 C C . PHE A 1 80 ? 2.214 13.542 -1.676 1.00 96.56 80 PHE A C 1
ATOM 606 O O . PHE A 1 80 ? 3.074 13.445 -2.5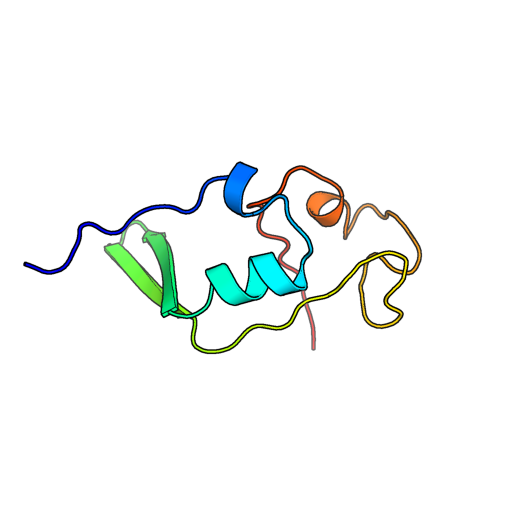61 1.00 96.56 80 PHE A O 1
ATOM 613 N N . VAL A 1 81 ? 0.905 13.543 -1.913 1.00 91.19 81 VAL A N 1
ATOM 614 C CA . VAL A 1 81 ? 0.245 13.560 -3.224 1.00 91.19 81 VAL A CA 1
ATOM 615 C C . VAL A 1 81 ? -0.800 14.679 -3.217 1.00 91.19 81 VAL A C 1
ATOM 617 O O . VAL A 1 81 ? -1.318 15.005 -2.148 1.00 91.19 81 VAL A O 1
ATOM 620 N N . TYR A 1 82 ? -1.047 15.295 -4.373 1.00 91.06 82 TYR A N 1
ATOM 621 C CA . TYR A 1 82 ? -1.951 16.437 -4.544 1.00 91.06 82 TYR A CA 1
ATOM 622 C C . TYR A 1 82 ? -3.066 16.093 -5.521 1.00 91.06 82 TYR A C 1
ATOM 624 O O . TYR A 1 82 ? -2.741 15.430 -6.534 1.00 91.06 82 TYR A O 1
#

Secondary structure (DSSP, 8-state):
-PPPPPPPPHHHHSS-HHHHHHHHTT-EEEEEETTEEEEEE--------STT-TTSTTTT---TTTGGGGS-SS--------

pLDDT: mean 93.78, std 9.93, range [41.72, 98.62]